Protein AF-A0AA37F9R5-F1 (afdb_monomer_lite)

pLDDT: mean 85.06, std 16.33, range [37.81, 98.38]

Sequence (152 aa):
MLRKPIVRRHRECVELDISIPTPLSSIPACCSSCYVFSEGRVADTEGPDIREAISSARFLFSMERYWEAHNVLEGLWREERGKRRDALQAIILVAAAGVKVQMGQDSACRGLLKRAQALSERLGLTSEARLIDMEYPFTFPEDIAGFVLSGQ

Secondary structure (DSSP, 8-state):
-PPPPEEEE-SS-EEEE---SS-GGGS----TT-----------SSPPPHHHHHHHHHHHHHTT-HHHHHHHHHHHHHH--HHHHHHHHHHHHHHHHHHHHHTT-HHHHHHHHHHHHHHHHHTT---SS-GGGPPSSPPP-HHHHHHHHHT-

Foldseek 3Di:
DWDDWAWFDDPVDIDIDGGDPDDPVPDPCPDPDDDDDDDDPPPPDDQDDLVRLLVVLQVCLVVLVLVVNLVSLVSVLVVDDDLLNLLSQLQSLQSVLSRCVRRVNNVSSLVSLVSSQVSCVVSVNDDPDRSSPADPPGHGPVSSSVVNVVVD

Organism: NCBI:txid399579

Structure (mmCIF, N/CA/C/O backbone):
data_AF-A0AA37F9R5-F1
#
_entry.id   AF-A0AA37F9R5-F1
#
loop_
_atom_site.group_PDB
_atom_site.id
_atom_site.type_symbol
_atom_site.label_atom_id
_atom_site.label_alt_id
_atom_site.label_comp_id
_atom_site.label_asym_id
_atom_site.label_entity_id
_atom_site.label_seq_id
_atom_site.pdbx_PDB_ins_code
_atom_site.Cartn_x
_atom_site.Cartn_y
_atom_site.Cartn_z
_atom_site.occupancy
_atom_site.B_iso_or_equiv
_atom_site.auth_seq_id
_atom_site.auth_comp_id
_atom_site.auth_asym_id
_atom_site.auth_atom_id
_atom_site.pdbx_PDB_model_num
ATOM 1 N N . MET A 1 1 ? 27.614 -3.201 -5.669 1.00 65.88 1 MET A N 1
ATOM 2 C CA . MET A 1 1 ? 26.827 -4.430 -5.920 1.00 65.88 1 MET A CA 1
ATOM 3 C C . MET A 1 1 ? 25.520 -3.999 -6.568 1.00 65.88 1 MET A C 1
ATOM 5 O O . MET A 1 1 ? 24.869 -3.133 -6.002 1.00 65.88 1 MET A O 1
ATOM 9 N N . LEU A 1 2 ? 25.187 -4.496 -7.763 1.00 76.38 2 LEU A N 1
ATOM 10 C CA . LEU A 1 2 ? 23.936 -4.125 -8.442 1.00 76.38 2 LEU A CA 1
ATOM 11 C C . LEU A 1 2 ? 22.745 -4.787 -7.739 1.00 76.38 2 LEU A C 1
ATOM 13 O O . LEU A 1 2 ? 22.849 -5.935 -7.296 1.00 76.38 2 LEU A O 1
ATOM 17 N N . ARG A 1 3 ? 21.626 -4.066 -7.614 1.00 79.25 3 ARG A N 1
ATOM 18 C CA . ARG A 1 3 ? 20.389 -4.629 -7.064 1.00 79.25 3 ARG A CA 1
ATOM 19 C C . ARG A 1 3 ? 19.859 -5.694 -8.027 1.00 79.25 3 ARG A C 1
ATOM 21 O O . ARG A 1 3 ? 20.021 -5.577 -9.242 1.00 79.25 3 ARG A O 1
ATOM 28 N N . LYS A 1 4 ? 19.228 -6.741 -7.489 1.00 85.94 4 LYS A N 1
ATOM 29 C CA . LYS A 1 4 ? 18.527 -7.728 -8.321 1.00 85.94 4 LYS A CA 1
ATOM 30 C C . LYS A 1 4 ? 17.379 -7.037 -9.070 1.00 85.94 4 LYS A C 1
ATOM 32 O O . LYS A 1 4 ? 16.683 -6.250 -8.426 1.00 85.94 4 LYS A O 1
ATOM 37 N N . PRO A 1 5 ? 17.159 -7.354 -10.359 1.00 87.06 5 PRO A N 1
ATOM 38 C CA . PRO A 1 5 ? 15.986 -6.892 -11.086 1.00 87.06 5 PRO A CA 1
ATOM 39 C C . PRO A 1 5 ? 14.694 -7.261 -10.357 1.00 87.06 5 PRO A C 1
ATOM 41 O O . PRO A 1 5 ? 14.578 -8.365 -9.814 1.00 87.06 5 PRO A O 1
ATOM 44 N N . ILE A 1 6 ? 13.727 -6.353 -10.370 1.00 88.50 6 ILE A N 1
ATOM 45 C CA . ILE A 1 6 ? 12.375 -6.585 -9.874 1.00 88.50 6 ILE A CA 1
ATOM 46 C C . ILE A 1 6 ? 11.425 -6.438 -11.055 1.00 88.50 6 ILE A C 1
ATOM 48 O O . ILE A 1 6 ? 11.487 -5.468 -11.804 1.00 88.50 6 ILE A O 1
ATOM 52 N N . VAL A 1 7 ? 10.541 -7.417 -11.206 1.00 91.12 7 VAL A N 1
ATOM 53 C CA . VAL A 1 7 ? 9.447 -7.372 -12.173 1.00 91.12 7 VAL A CA 1
ATOM 54 C C . VAL A 1 7 ? 8.153 -7.237 -11.391 1.00 91.12 7 VAL A C 1
ATOM 56 O O . VAL A 1 7 ? 7.916 -8.009 -10.457 1.00 91.12 7 VAL A O 1
ATOM 59 N N . ARG A 1 8 ? 7.328 -6.259 -11.764 1.00 92.62 8 ARG A N 1
ATOM 60 C CA . ARG A 1 8 ? 5.989 -6.058 -11.207 1.00 92.62 8 ARG A CA 1
ATOM 61 C C . ARG A 1 8 ? 4.964 -6.188 -12.322 1.00 92.62 8 ARG A C 1
ATOM 63 O O . ARG A 1 8 ? 5.031 -5.483 -13.325 1.00 92.62 8 ARG A O 1
ATOM 70 N N . ARG A 1 9 ? 4.024 -7.116 -12.166 1.00 93.81 9 ARG A N 1
ATOM 71 C CA . ARG A 1 9 ? 2.912 -7.307 -13.096 1.00 93.81 9 ARG A CA 1
ATOM 72 C C . ARG A 1 9 ? 1.729 -6.456 -12.653 1.00 93.81 9 ARG A C 1
ATOM 74 O O . ARG A 1 9 ? 1.119 -6.758 -11.633 1.00 93.81 9 ARG A O 1
ATOM 81 N N . HIS A 1 10 ? 1.397 -5.454 -13.452 1.00 93.12 10 HIS A N 1
ATOM 82 C CA . HIS A 1 10 ? 0.151 -4.706 -13.345 1.00 93.12 10 HIS A CA 1
ATOM 83 C C . HIS A 1 10 ? -0.930 -5.394 -14.194 1.00 93.12 10 HIS A C 1
ATOM 85 O O . HIS A 1 10 ? -0.652 -6.356 -14.919 1.00 93.12 10 HIS A O 1
ATOM 91 N N . ARG A 1 11 ? -2.178 -4.923 -14.121 1.00 92.31 11 ARG A N 1
ATOM 92 C CA . ARG A 1 11 ? -3.278 -5.455 -14.936 1.00 92.31 11 ARG A CA 1
ATOM 93 C C . ARG A 1 11 ? -3.018 -5.282 -16.435 1.00 92.31 11 ARG A C 1
ATOM 95 O O . ARG A 1 11 ? -3.242 -6.219 -17.196 1.00 92.31 11 ARG A O 1
ATOM 102 N N . GLU A 1 12 ? -2.539 -4.105 -16.836 1.00 88.62 12 GLU A N 1
ATOM 103 C CA . GLU A 1 12 ? -2.396 -3.713 -18.249 1.00 88.62 12 GLU A CA 1
ATOM 104 C C . GLU A 1 12 ? -0.938 -3.541 -18.702 1.00 88.62 12 GLU A C 1
ATOM 106 O O . GLU A 1 12 ? -0.674 -3.335 -19.885 1.00 88.62 12 GLU A O 1
ATOM 111 N N . CYS A 1 13 ? 0.030 -3.642 -17.789 1.00 87.06 13 CYS A N 1
ATOM 112 C CA . CYS A 1 13 ? 1.444 -3.495 -18.118 1.00 87.06 13 CYS A CA 1
ATOM 113 C C . CYS A 1 13 ? 2.354 -4.344 -17.219 1.00 87.06 13 CYS A C 1
ATOM 115 O O . CYS A 1 13 ? 1.928 -4.969 -16.246 1.00 87.06 13 CYS A O 1
ATOM 117 N N . VAL A 1 14 ? 3.638 -4.369 -17.564 1.00 86.94 14 VAL A N 1
ATOM 118 C CA . VAL A 1 14 ? 4.700 -4.928 -16.727 1.00 86.94 14 VAL A CA 1
ATOM 119 C C . VAL A 1 14 ? 5.713 -3.824 -16.473 1.00 86.94 14 VAL A C 1
ATOM 121 O O . VAL A 1 14 ? 6.161 -3.166 -17.409 1.00 86.94 14 VAL A O 1
ATOM 124 N N . GLU A 1 15 ? 6.083 -3.646 -15.213 1.00 86.94 15 GLU A N 1
ATOM 125 C CA . GLU A 1 15 ? 7.155 -2.751 -14.805 1.00 86.94 15 GLU A CA 1
ATOM 126 C C . GLU A 1 15 ? 8.430 -3.551 -14.519 1.00 86.94 15 GLU A C 1
ATOM 128 O O . GLU A 1 15 ? 8.388 -4.631 -13.917 1.00 86.94 15 GLU A O 1
ATOM 133 N N . LEU A 1 16 ? 9.568 -3.005 -14.948 1.00 84.88 16 LEU A N 1
ATOM 134 C CA . LEU A 1 16 ? 10.893 -3.570 -14.740 1.00 84.88 16 LEU A CA 1
ATOM 135 C C . LEU A 1 16 ? 11.781 -2.548 -14.013 1.00 84.88 16 LEU A C 1
ATOM 137 O O . LEU A 1 16 ? 12.194 -1.553 -14.605 1.00 84.88 16 LEU A O 1
ATOM 141 N N . ASP A 1 17 ? 12.106 -2.826 -12.751 1.00 84.19 17 ASP A N 1
ATOM 142 C CA . ASP A 1 17 ? 13.099 -2.082 -11.965 1.00 84.19 17 ASP A CA 1
ATOM 143 C C . ASP A 1 17 ? 14.446 -2.811 -12.068 1.00 84.19 17 ASP A C 1
ATOM 145 O O . ASP A 1 17 ? 14.593 -3.962 -11.641 1.00 84.19 17 ASP A O 1
ATOM 149 N N . ILE A 1 18 ? 15.427 -2.150 -12.685 1.00 82.88 18 ILE A N 1
ATOM 150 C CA . ILE A 1 18 ? 16.779 -2.665 -12.905 1.00 82.88 18 ILE A CA 1
ATOM 151 C C . ILE A 1 18 ? 17.823 -1.654 -12.448 1.00 82.88 18 ILE A C 1
ATOM 153 O O . ILE A 1 18 ? 17.708 -0.452 -12.669 1.00 82.88 18 ILE A O 1
ATOM 157 N N . SER A 1 19 ? 18.905 -2.159 -11.860 1.00 81.69 19 SER A N 1
ATOM 158 C CA . SER A 1 19 ? 20.098 -1.354 -11.606 1.00 81.69 19 SER A CA 1
ATOM 159 C C . SER A 1 19 ? 21.050 -1.427 -12.789 1.00 81.69 19 SER A C 1
ATOM 161 O O . SER A 1 19 ? 21.445 -2.513 -13.213 1.00 81.69 19 SER A O 1
ATOM 163 N N . ILE A 1 20 ? 21.467 -0.261 -13.263 1.00 80.44 20 ILE A N 1
ATOM 164 C CA . ILE A 1 20 ? 22.487 -0.105 -14.297 1.00 80.44 20 ILE A CA 1
ATOM 165 C C . ILE A 1 20 ? 23.811 0.342 -13.656 1.00 80.44 20 ILE A C 1
ATOM 167 O O . ILE A 1 20 ? 23.794 1.078 -12.668 1.00 80.44 20 ILE A O 1
ATOM 171 N N . PRO A 1 21 ? 24.969 -0.113 -14.167 1.00 81.00 21 PRO A N 1
ATOM 172 C CA . PRO A 1 21 ? 26.272 0.261 -13.615 1.00 81.00 21 PRO A CA 1
ATOM 173 C C . PRO A 1 21 ? 26.705 1.682 -14.000 1.00 81.00 21 PRO A C 1
ATOM 175 O O . PRO A 1 21 ? 27.664 2.195 -13.429 1.00 81.00 21 PRO A O 1
ATOM 178 N N . THR A 1 22 ? 26.027 2.309 -14.963 1.00 79.88 22 THR A N 1
ATOM 179 C CA . THR A 1 22 ? 26.339 3.647 -15.474 1.00 79.88 22 THR A CA 1
ATOM 180 C C . THR A 1 22 ? 25.152 4.600 -15.296 1.00 79.88 22 THR A C 1
ATOM 182 O O . THR A 1 22 ? 24.018 4.141 -15.169 1.00 79.88 22 THR A O 1
ATOM 185 N N . PRO A 1 23 ? 25.369 5.928 -15.273 1.00 79.44 23 PRO A N 1
ATOM 186 C CA . PRO A 1 23 ? 24.280 6.900 -15.174 1.00 79.44 23 PRO A CA 1
ATOM 187 C C . PRO A 1 23 ? 23.298 6.797 -16.343 1.00 79.44 23 PRO A C 1
ATOM 189 O O . PRO A 1 23 ? 23.706 6.527 -17.473 1.00 79.44 23 PRO A O 1
ATOM 192 N N . LEU A 1 24 ? 22.020 7.102 -16.103 1.00 73.88 24 LEU A N 1
ATOM 193 C CA . LEU A 1 24 ? 20.977 7.055 -17.136 1.00 73.88 24 LEU A CA 1
ATOM 194 C C . LEU A 1 24 ? 21.314 7.926 -18.360 1.00 73.88 24 LEU A C 1
ATOM 196 O O . LEU A 1 24 ? 21.045 7.526 -19.485 1.00 73.88 24 LEU A O 1
ATOM 200 N N . SER A 1 25 ? 21.985 9.065 -18.150 1.00 76.50 25 SER A N 1
ATOM 201 C CA . SER A 1 25 ? 22.447 9.973 -19.212 1.00 76.50 25 SER A CA 1
ATOM 202 C C . SER A 1 25 ? 23.452 9.351 -20.188 1.00 76.50 25 SER A C 1
ATOM 204 O O . SER A 1 25 ? 23.646 9.877 -21.279 1.00 76.50 25 SER A O 1
ATOM 206 N N . SER A 1 26 ? 24.101 8.248 -19.803 1.00 77.19 26 SER A N 1
ATOM 207 C CA . SER A 1 26 ? 25.047 7.516 -20.653 1.00 77.19 26 SER A CA 1
ATOM 208 C C . SER A 1 26 ? 24.382 6.464 -21.542 1.00 77.19 26 SER A C 1
ATOM 210 O O . SER A 1 26 ? 25.028 5.940 -22.448 1.00 77.19 26 SER A O 1
ATOM 212 N N . ILE A 1 27 ? 23.112 6.134 -21.287 1.00 71.19 27 ILE A N 1
ATOM 213 C CA . ILE A 1 27 ? 22.366 5.171 -22.092 1.00 71.19 27 ILE A CA 1
ATOM 214 C C . ILE A 1 27 ? 21.887 5.899 -23.354 1.00 71.19 27 ILE A C 1
ATOM 216 O O . ILE A 1 27 ? 21.160 6.888 -23.231 1.00 71.19 27 ILE A O 1
ATOM 220 N N . PRO A 1 28 ? 22.275 5.448 -24.565 1.00 69.25 28 PRO A N 1
ATOM 221 C CA . PRO A 1 28 ? 21.769 6.040 -25.796 1.00 69.25 28 PRO A CA 1
ATOM 222 C C . PRO A 1 28 ? 20.240 5.987 -25.792 1.00 69.25 28 PRO A C 1
ATOM 224 O O . PRO A 1 28 ? 19.659 5.014 -25.311 1.00 69.25 28 PRO A O 1
ATOM 227 N N . ALA A 1 29 ? 19.579 7.018 -26.320 1.00 65.12 29 ALA A N 1
ATOM 228 C CA . ALA A 1 29 ? 18.126 7.036 -26.467 1.00 65.12 29 ALA A CA 1
ATOM 229 C C . ALA A 1 29 ? 17.698 5.973 -27.499 1.00 65.12 29 ALA A C 1
ATOM 231 O O . ALA A 1 29 ? 17.462 6.270 -28.664 1.00 65.12 29 ALA A O 1
ATOM 232 N N . CYS A 1 30 ? 17.669 4.706 -27.088 1.00 56.09 30 CYS A N 1
ATOM 233 C CA . CYS A 1 30 ? 17.426 3.568 -27.971 1.00 56.09 30 CYS A CA 1
ATOM 234 C C . CYS A 1 30 ? 15.937 3.373 -28.288 1.00 56.09 30 CYS A C 1
ATOM 236 O O . CYS A 1 30 ? 15.609 2.586 -29.170 1.00 56.09 30 CYS A O 1
ATOM 238 N N . CYS A 1 31 ? 15.036 4.073 -27.591 1.00 52.06 31 CYS A N 1
ATOM 239 C CA . CYS A 1 31 ? 13.596 3.910 -27.747 1.00 52.06 31 CYS A CA 1
ATOM 240 C C . CYS A 1 31 ? 12.906 5.272 -27.844 1.00 52.06 31 CYS A C 1
ATOM 242 O O . CYS A 1 31 ? 12.980 6.085 -26.924 1.00 52.06 31 CYS A O 1
ATOM 244 N N . SER A 1 32 ? 12.165 5.484 -28.931 1.00 53.66 32 SER A N 1
ATOM 245 C CA . SER A 1 32 ? 11.365 6.686 -29.214 1.00 53.66 32 SER A CA 1
ATOM 246 C C . SER A 1 32 ? 10.220 6.929 -28.215 1.00 53.66 32 SER A C 1
ATOM 248 O O . SER A 1 32 ? 9.531 7.937 -28.317 1.00 53.66 32 SER A O 1
ATOM 250 N N . SER A 1 33 ? 9.991 6.007 -27.273 1.00 51.94 33 SER A N 1
ATOM 251 C CA . SER A 1 33 ? 8.844 5.991 -26.357 1.00 51.94 33 SER A CA 1
ATOM 252 C C . SER A 1 33 ? 9.209 5.735 -24.887 1.00 51.94 33 SER A C 1
ATOM 254 O O . SER A 1 33 ? 8.336 5.394 -24.090 1.00 51.94 33 SER A O 1
ATOM 256 N N . CYS A 1 34 ? 10.482 5.872 -24.497 1.00 50.09 34 CYS A N 1
ATOM 257 C CA . CYS A 1 34 ? 10.867 5.794 -23.085 1.00 50.09 34 CYS A CA 1
ATOM 258 C C . CYS A 1 34 ? 10.498 7.094 -22.356 1.00 50.09 34 CYS A C 1
ATOM 260 O O . CYS A 1 34 ? 11.229 8.079 -22.411 1.00 50.09 34 CYS A O 1
ATOM 262 N N . TYR A 1 35 ? 9.374 7.076 -21.640 1.00 50.94 35 TYR A N 1
ATOM 263 C CA . TYR A 1 35 ? 9.019 8.114 -20.676 1.00 50.94 35 TYR A CA 1
ATOM 264 C C . TYR A 1 35 ? 9.666 7.789 -19.326 1.00 50.94 35 TYR A C 1
ATOM 266 O O . TYR A 1 35 ? 9.325 6.797 -18.685 1.00 50.94 35 TYR A O 1
ATOM 274 N N . VAL A 1 36 ? 10.614 8.620 -18.889 1.00 52.38 36 VAL A N 1
ATOM 275 C CA . VAL A 1 36 ? 11.161 8.556 -17.528 1.00 52.38 36 VAL A CA 1
ATOM 276 C C . VAL A 1 36 ? 10.103 9.108 -16.574 1.00 52.38 36 VAL A C 1
ATOM 278 O O . VAL A 1 36 ? 9.860 10.313 -16.549 1.00 52.38 36 VAL A O 1
ATOM 281 N N . PHE A 1 37 ? 9.462 8.244 -15.785 1.00 42.72 37 PHE A N 1
ATOM 282 C CA . PHE A 1 37 ? 8.579 8.687 -14.709 1.00 42.72 37 PHE A CA 1
ATOM 283 C C . PHE A 1 37 ? 9.370 8.856 -13.405 1.00 42.72 37 PHE A C 1
ATOM 285 O O . PHE A 1 37 ? 9.690 7.900 -12.705 1.00 42.72 37 PHE A O 1
ATOM 292 N N . SER A 1 38 ? 9.602 10.131 -13.088 1.00 44.00 38 SER A N 1
ATOM 293 C CA . SER A 1 38 ? 10.066 10.726 -11.826 1.00 44.00 38 SER A CA 1
ATOM 294 C C . SER A 1 38 ? 11.575 10.742 -11.533 1.00 44.00 38 SER A C 1
ATOM 296 O O . SER A 1 38 ? 12.195 9.737 -11.203 1.00 44.00 38 SER A O 1
ATOM 298 N N . GLU A 1 39 ? 12.135 11.957 -11.527 1.00 43.97 39 GLU A N 1
ATOM 299 C CA . GLU A 1 39 ? 13.104 12.354 -10.504 1.00 43.97 39 GLU A CA 1
ATOM 300 C C . GLU A 1 39 ? 12.331 12.496 -9.189 1.00 43.97 39 GLU A C 1
ATOM 302 O O . GLU A 1 39 ? 11.443 13.344 -9.067 1.00 43.97 39 GLU A O 1
ATOM 307 N N . GLY A 1 40 ? 12.632 11.650 -8.207 1.00 41.75 40 GLY A N 1
ATOM 308 C CA . GLY A 1 40 ? 12.117 11.832 -6.857 1.00 41.75 40 GLY A CA 1
ATOM 309 C C . GLY A 1 40 ? 12.694 13.115 -6.271 1.00 41.75 40 GLY A C 1
ATOM 310 O O . GLY A 1 40 ? 13.822 13.115 -5.784 1.00 41.75 40 GLY A O 1
ATOM 311 N N . ARG A 1 41 ? 11.936 14.215 -6.303 1.00 37.81 41 ARG A N 1
ATOM 312 C CA . ARG A 1 41 ? 12.221 15.344 -5.418 1.00 37.81 41 ARG A CA 1
ATOM 313 C C . ARG A 1 41 ? 11.922 14.880 -3.998 1.00 37.81 41 ARG A C 1
ATOM 315 O O . ARG A 1 41 ? 10.763 14.700 -3.637 1.00 37.81 41 ARG A O 1
ATOM 322 N N . VAL A 1 42 ? 12.972 14.685 -3.207 1.00 41.09 42 VAL A N 1
ATOM 323 C CA . VAL A 1 42 ? 12.872 14.766 -1.749 1.00 41.09 42 VAL A CA 1
ATOM 324 C C . VAL A 1 42 ? 12.599 16.240 -1.470 1.00 41.09 42 VAL A C 1
ATOM 326 O O . VAL A 1 42 ? 13.511 17.058 -1.497 1.00 41.09 42 VAL A O 1
ATOM 329 N N . ALA A 1 43 ? 11.324 16.616 -1.399 1.00 40.41 43 ALA A N 1
ATOM 330 C CA . ALA A 1 43 ? 10.959 17.978 -1.056 1.00 40.41 43 ALA A CA 1
ATOM 331 C C . ALA A 1 43 ? 11.264 18.177 0.435 1.00 40.41 43 ALA A C 1
ATOM 333 O O . ALA A 1 43 ? 10.662 17.508 1.271 1.00 40.41 43 ALA A O 1
ATOM 334 N N . ASP A 1 44 ? 12.191 19.085 0.744 1.00 40.78 44 ASP A N 1
ATOM 335 C CA . ASP A 1 44 ? 12.537 19.564 2.094 1.00 40.78 44 ASP A CA 1
ATOM 336 C C . ASP A 1 4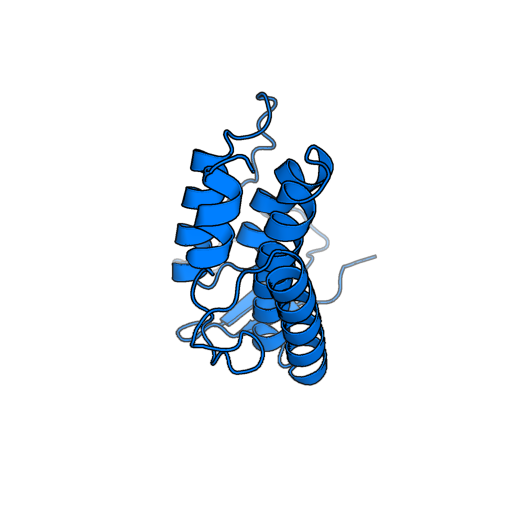4 ? 11.410 20.412 2.729 1.00 40.78 44 ASP A C 1
ATOM 338 O O . ASP A 1 44 ? 11.650 21.427 3.381 1.00 40.78 44 ASP A O 1
ATOM 342 N N . THR A 1 45 ? 10.155 20.033 2.515 1.00 44.31 45 THR A N 1
ATOM 343 C CA . THR A 1 45 ? 8.988 20.677 3.123 1.00 44.31 45 THR A CA 1
ATOM 344 C C . THR A 1 45 ? 8.490 19.820 4.272 1.00 44.31 45 THR A C 1
ATOM 346 O O . THR A 1 45 ? 8.605 18.595 4.221 1.00 44.31 45 THR A O 1
ATOM 349 N N . GLU A 1 46 ? 7.959 20.479 5.305 1.00 55.75 46 GLU A N 1
ATOM 350 C CA . GLU A 1 46 ? 7.180 19.865 6.386 1.00 55.75 46 GLU A CA 1
ATOM 351 C C . GLU A 1 46 ? 6.354 18.688 5.844 1.00 55.75 46 GLU A C 1
ATOM 353 O O . GLU A 1 46 ? 5.804 18.781 4.742 1.00 55.75 46 GLU A O 1
ATOM 358 N N . GLY A 1 47 ? 6.348 17.562 6.570 1.00 56.91 47 GLY A N 1
ATOM 359 C CA . GLY A 1 47 ? 5.746 16.311 6.104 1.00 56.91 47 GLY A CA 1
ATOM 360 C C . GLY A 1 47 ? 4.348 16.527 5.504 1.00 56.91 47 GLY A C 1
ATOM 361 O O . GLY A 1 47 ? 3.622 17.410 5.963 1.00 56.91 47 GLY A O 1
ATOM 362 N N . PRO A 1 48 ? 3.970 15.763 4.461 1.00 65.88 48 PRO A N 1
ATOM 363 C CA . PRO A 1 48 ? 2.735 16.009 3.722 1.00 65.88 48 PRO A CA 1
ATOM 364 C C . PRO A 1 48 ? 1.532 16.024 4.668 1.00 65.88 48 PRO A C 1
ATOM 366 O O . PRO A 1 48 ? 1.441 15.177 5.558 1.00 65.88 48 PRO A O 1
ATOM 369 N N . ASP A 1 49 ? 0.594 16.954 4.462 1.00 87.06 49 ASP A N 1
ATOM 370 C CA . ASP A 1 49 ? -0.646 16.989 5.241 1.00 87.06 49 ASP A CA 1
ATOM 371 C C . ASP A 1 49 ? -1.352 15.626 5.174 1.00 87.06 49 ASP A C 1
ATOM 373 O O . ASP A 1 49 ? -1.392 14.967 4.130 1.00 87.06 49 ASP A O 1
ATOM 377 N N . ILE A 1 50 ? -1.945 15.191 6.289 1.00 91.06 50 ILE A N 1
ATOM 378 C CA . ILE A 1 50 ? -2.532 13.853 6.391 1.00 91.06 50 ILE A CA 1
ATOM 379 C C . ILE A 1 50 ? -3.623 13.618 5.338 1.00 91.06 50 ILE A C 1
ATOM 381 O O . ILE A 1 50 ? -3.741 12.512 4.805 1.00 91.06 50 ILE A O 1
ATOM 385 N N . ARG A 1 51 ? -4.404 14.652 4.984 1.00 92.94 51 ARG A N 1
ATOM 386 C CA . ARG A 1 51 ? -5.440 14.541 3.945 1.00 92.94 51 ARG A CA 1
ATOM 387 C C . ARG A 1 51 ? -4.814 14.433 2.566 1.00 92.94 51 ARG A C 1
ATOM 389 O O . ARG A 1 51 ? -5.277 13.622 1.763 1.00 92.94 51 ARG A O 1
ATOM 396 N N . GLU A 1 52 ? -3.770 15.210 2.301 1.00 91.81 52 GLU A N 1
ATOM 397 C CA . GLU A 1 52 ? -3.032 15.168 1.039 1.00 91.81 52 GLU A CA 1
ATOM 398 C C . GLU A 1 52 ? -2.365 13.807 0.821 1.00 91.81 52 GLU A C 1
ATOM 400 O O . GLU A 1 52 ? -2.505 13.213 -0.250 1.00 91.81 52 GLU A O 1
ATOM 405 N N . ALA A 1 53 ? -1.709 13.262 1.842 1.00 92.44 53 ALA A N 1
ATOM 406 C CA . ALA A 1 53 ? -1.062 11.960 1.764 1.00 92.44 53 ALA A CA 1
ATOM 407 C C . ALA A 1 53 ? -2.072 10.819 1.563 1.00 92.44 53 ALA A C 1
ATOM 409 O O . ALA A 1 53 ? -1.850 9.942 0.728 1.00 92.44 53 ALA A O 1
ATOM 410 N N . ILE A 1 54 ? -3.210 10.842 2.270 1.00 95.62 54 ILE A N 1
ATOM 411 C CA . ILE A 1 54 ? -4.288 9.858 2.081 1.00 95.62 54 ILE A CA 1
ATOM 412 C C . ILE A 1 54 ? -4.898 9.980 0.677 1.00 95.62 54 ILE A C 1
ATOM 414 O O . ILE A 1 54 ? -5.139 8.967 0.022 1.00 95.62 54 ILE A O 1
ATOM 418 N N . SER A 1 55 ? -5.103 11.203 0.179 1.00 95.12 55 SER A N 1
ATOM 419 C CA . SER A 1 55 ? -5.574 11.444 -1.190 1.00 95.12 55 SER A CA 1
ATOM 420 C C . SER A 1 55 ? -4.585 10.924 -2.238 1.00 95.12 55 SER A C 1
ATOM 422 O O . SER A 1 55 ? -4.970 10.216 -3.170 1.00 95.12 55 SER A O 1
ATOM 424 N N . SER A 1 56 ? -3.295 11.195 -2.037 1.00 94.69 56 SER A N 1
ATOM 425 C CA . SER A 1 56 ? -2.211 10.729 -2.902 1.00 94.69 56 SER A CA 1
ATOM 426 C C . SER A 1 56 ? -2.117 9.205 -2.910 1.00 94.69 56 SER A C 1
ATOM 428 O O . SER A 1 56 ? -2.039 8.597 -3.976 1.00 94.69 56 SER A O 1
ATOM 430 N N . ALA A 1 57 ? -2.195 8.564 -1.742 1.00 95.88 57 ALA A N 1
ATOM 431 C CA . ALA A 1 57 ? -2.195 7.110 -1.632 1.00 95.88 57 ALA A CA 1
ATOM 432 C C . ALA A 1 57 ? -3.407 6.486 -2.338 1.00 95.88 57 ALA A C 1
ATOM 434 O O . ALA A 1 57 ? -3.236 5.533 -3.095 1.00 95.88 57 ALA A O 1
ATOM 435 N N . ARG A 1 58 ? -4.610 7.054 -2.173 1.00 97.12 58 ARG A N 1
ATOM 436 C CA . ARG A 1 58 ? -5.818 6.619 -2.894 1.00 97.12 58 ARG A CA 1
ATOM 437 C C . ARG A 1 58 ? -5.620 6.672 -4.408 1.00 97.12 58 ARG A C 1
ATOM 439 O O . ARG A 1 58 ? -5.901 5.694 -5.102 1.00 97.12 58 ARG A O 1
ATOM 446 N N . PHE A 1 59 ? -5.105 7.791 -4.917 1.00 95.56 59 PHE A N 1
ATOM 447 C CA . PHE A 1 59 ? -4.811 7.940 -6.340 1.00 95.56 59 PHE A CA 1
ATOM 448 C C . PHE A 1 59 ? -3.788 6.897 -6.816 1.00 95.56 59 PHE A C 1
ATOM 450 O O . PHE A 1 59 ? -4.005 6.227 -7.823 1.00 95.56 59 PHE A O 1
ATOM 457 N N . LEU A 1 60 ? -2.713 6.674 -6.059 1.00 95.19 60 LEU A N 1
ATOM 458 C CA . LEU A 1 60 ? -1.688 5.684 -6.396 1.00 95.19 60 LEU A CA 1
ATOM 459 C C . LEU A 1 60 ? -2.225 4.243 -6.392 1.00 95.19 60 LEU A C 1
ATOM 461 O O . LEU A 1 60 ? -1.867 3.473 -7.280 1.00 95.19 60 LEU A O 1
ATOM 465 N N . PHE A 1 61 ? -3.128 3.885 -5.474 1.00 96.62 61 PHE A N 1
ATOM 466 C CA . PHE A 1 61 ? -3.832 2.595 -5.498 1.00 96.62 61 PHE A CA 1
ATOM 467 C C . PHE A 1 61 ? -4.637 2.403 -6.786 1.00 96.62 61 PHE A C 1
ATOM 469 O O . PHE A 1 61 ? -4.570 1.331 -7.384 1.00 96.62 61 PHE A O 1
ATOM 476 N N . SER A 1 62 ? -5.341 3.444 -7.247 1.00 95.38 62 SER A N 1
ATOM 477 C CA . SER A 1 62 ? -6.110 3.387 -8.502 1.00 95.38 62 SER A CA 1
ATOM 478 C C . SER A 1 62 ? -5.237 3.153 -9.742 1.00 95.38 62 SER A C 1
ATOM 480 O O . SER A 1 62 ? -5.716 2.635 -10.745 1.00 95.38 62 SER A O 1
ATOM 482 N N . MET A 1 63 ? -3.944 3.473 -9.639 1.00 93.81 63 MET A N 1
ATOM 483 C CA . MET A 1 63 ? -2.929 3.271 -10.675 1.00 93.81 63 MET A CA 1
ATOM 484 C C . MET A 1 63 ? -2.075 2.011 -10.438 1.00 93.81 63 MET A C 1
ATOM 486 O O . MET A 1 63 ? -1.045 1.837 -11.087 1.00 93.81 63 MET A O 1
ATOM 490 N N . GLU A 1 64 ? -2.439 1.160 -9.470 1.00 95.62 64 GLU A N 1
ATOM 491 C CA . GLU A 1 64 ? -1.665 -0.021 -9.053 1.00 95.62 64 GLU A CA 1
ATOM 492 C C . GLU A 1 64 ? -0.215 0.324 -8.623 1.00 95.62 64 GLU A C 1
ATOM 494 O O . GLU A 1 64 ? 0.688 -0.516 -8.636 1.00 95.62 64 GLU A O 1
ATOM 499 N N . ARG A 1 65 ? 0.033 1.573 -8.206 1.00 94.31 65 ARG A N 1
ATOM 500 C CA . ARG A 1 65 ? 1.331 2.083 -7.729 1.00 94.31 65 ARG A CA 1
ATOM 501 C C . ARG A 1 65 ? 1.484 1.878 -6.226 1.00 94.31 65 ARG A C 1
ATOM 503 O O . ARG A 1 65 ? 1.635 2.815 -5.440 1.00 94.31 65 ARG A O 1
ATOM 510 N N . TYR A 1 66 ? 1.393 0.618 -5.811 1.00 96.69 66 TYR A N 1
ATOM 511 C CA . TYR A 1 66 ? 1.340 0.262 -4.395 1.00 96.69 66 TYR A CA 1
ATOM 512 C C . TYR A 1 66 ? 2.636 0.567 -3.634 1.00 96.69 66 TYR A C 1
ATOM 514 O O . TYR A 1 66 ? 2.582 0.905 -2.454 1.00 96.69 66 TYR A O 1
ATOM 522 N N . TRP A 1 67 ? 3.797 0.473 -4.290 1.00 94.44 67 TRP A N 1
ATOM 523 C CA . TRP A 1 67 ? 5.083 0.817 -3.672 1.00 94.44 67 TRP A CA 1
ATOM 524 C C . TRP A 1 67 ? 5.159 2.308 -3.328 1.00 94.44 67 TRP A C 1
ATOM 526 O O . TRP A 1 67 ? 5.599 2.701 -2.251 1.00 94.44 67 TRP A O 1
ATOM 536 N N . GLU A 1 68 ? 4.681 3.153 -4.228 1.00 92.69 68 GLU A N 1
ATOM 537 C CA . GLU A 1 68 ? 4.674 4.594 -4.042 1.00 92.69 68 GLU A CA 1
ATOM 538 C C . GLU A 1 68 ? 3.631 5.010 -3.009 1.00 92.69 68 GLU A C 1
ATOM 540 O O . GLU A 1 68 ? 3.930 5.840 -2.154 1.00 92.69 68 GLU A O 1
ATOM 545 N N . ALA A 1 69 ? 2.454 4.373 -3.013 1.00 95.19 69 ALA A N 1
ATOM 546 C CA . ALA A 1 69 ? 1.458 4.566 -1.962 1.00 95.19 69 ALA A CA 1
ATOM 547 C C . ALA A 1 69 ? 2.013 4.177 -0.581 1.00 95.19 69 ALA A C 1
ATOM 549 O O . ALA A 1 69 ? 1.830 4.915 0.385 1.00 95.19 69 ALA A O 1
ATOM 550 N N . HIS A 1 70 ? 2.737 3.054 -0.495 1.00 95.50 70 HIS A N 1
ATOM 551 C CA . HIS A 1 70 ? 3.449 2.640 0.714 1.00 95.50 70 HIS A CA 1
ATOM 552 C C . HIS A 1 70 ? 4.405 3.738 1.198 1.00 95.50 70 HIS A C 1
ATOM 554 O O . HIS A 1 70 ? 4.332 4.132 2.359 1.00 95.50 70 HIS A O 1
ATOM 560 N N . ASN A 1 71 ? 5.256 4.272 0.316 1.00 93.00 71 ASN A N 1
ATOM 561 C CA . ASN A 1 71 ? 6.260 5.271 0.696 1.00 93.00 71 ASN A CA 1
ATOM 562 C C . ASN A 1 71 ? 5.640 6.596 1.155 1.00 93.00 71 ASN A C 1
ATOM 564 O O . ASN A 1 71 ? 6.107 7.173 2.135 1.00 93.00 71 ASN A O 1
ATOM 568 N N . VAL A 1 72 ? 4.578 7.056 0.482 1.00 92.31 72 VAL A N 1
ATOM 569 C CA . VAL A 1 72 ? 3.833 8.265 0.878 1.00 92.31 72 VAL A CA 1
ATOM 570 C C . VAL A 1 72 ? 3.283 8.123 2.300 1.00 92.31 72 VAL A C 1
ATOM 572 O O . VAL A 1 72 ? 3.400 9.042 3.108 1.00 92.31 72 VAL A O 1
ATOM 575 N N . LEU A 1 73 ? 2.717 6.960 2.631 1.00 94.69 73 LEU A N 1
ATOM 576 C CA . LEU A 1 73 ? 2.117 6.714 3.943 1.00 94.69 73 LEU A CA 1
ATOM 577 C C . LEU A 1 73 ? 3.149 6.392 5.033 1.00 94.69 73 LEU A C 1
ATOM 579 O O . LEU A 1 73 ? 2.893 6.652 6.209 1.00 94.69 73 LEU A O 1
ATOM 583 N N . GLU A 1 74 ? 4.310 5.837 4.675 1.00 93.62 74 GLU A N 1
ATOM 584 C CA . GLU A 1 74 ? 5.351 5.475 5.641 1.00 93.62 74 GLU A CA 1
ATOM 585 C C . GLU A 1 74 ? 5.912 6.706 6.370 1.00 93.62 74 GLU A C 1
ATOM 587 O O . GLU A 1 74 ? 6.178 6.628 7.571 1.00 93.62 74 GLU A O 1
ATOM 592 N N . GLY A 1 75 ? 6.038 7.844 5.676 1.00 87.56 75 GLY A N 1
ATOM 593 C CA . GLY A 1 75 ? 6.439 9.118 6.283 1.00 87.56 75 GLY A CA 1
ATOM 594 C C . GLY A 1 75 ? 5.521 9.511 7.443 1.00 87.56 75 GLY A C 1
ATOM 595 O O . GLY A 1 75 ? 5.978 9.623 8.579 1.00 87.56 75 GLY A O 1
ATOM 596 N N . LEU A 1 76 ? 4.212 9.579 7.181 1.00 90.56 76 LEU A N 1
ATOM 597 C CA . LEU A 1 76 ? 3.195 9.859 8.201 1.00 90.56 76 LEU A CA 1
ATOM 598 C C . LEU A 1 76 ? 3.193 8.838 9.339 1.00 90.56 76 LEU A C 1
ATOM 600 O O . LEU A 1 76 ? 3.114 9.184 10.517 1.00 90.56 76 LEU A O 1
ATOM 604 N N . TRP A 1 77 ? 3.284 7.552 9.000 1.00 95.25 77 TRP A N 1
ATOM 605 C CA . TRP A 1 77 ? 3.248 6.477 9.986 1.00 95.25 77 TRP A CA 1
ATOM 606 C C . TRP A 1 77 ? 4.393 6.564 11.007 1.00 95.25 77 TRP A C 1
ATOM 608 O O . TRP A 1 77 ? 4.212 6.189 12.171 1.00 95.25 77 TRP A O 1
ATOM 618 N N . ARG A 1 78 ? 5.573 7.052 10.600 1.00 92.38 78 ARG A N 1
ATOM 619 C CA . ARG A 1 78 ? 6.723 7.231 11.505 1.00 92.38 78 ARG A CA 1
ATOM 620 C C . ARG A 1 78 ? 6.485 8.326 12.543 1.00 92.38 78 ARG A C 1
ATOM 622 O O . ARG A 1 78 ? 7.007 8.219 13.658 1.00 92.38 78 ARG A O 1
ATOM 629 N N . GLU A 1 79 ? 5.690 9.331 12.209 1.00 90.62 79 GLU A N 1
ATOM 630 C CA . GLU A 1 79 ? 5.389 10.478 13.071 1.00 90.62 79 GLU A CA 1
ATOM 631 C C . GLU A 1 79 ? 4.182 10.207 13.981 1.00 90.62 79 GLU A C 1
ATOM 633 O O . GLU A 1 79 ? 4.178 10.600 15.147 1.00 90.62 79 GLU A O 1
ATOM 638 N N . GLU A 1 80 ? 3.215 9.426 13.505 1.00 91.94 80 GLU A N 1
ATOM 639 C CA . GLU A 1 80 ? 1.978 9.119 14.224 1.00 91.94 80 GLU A CA 1
ATOM 640 C C . GLU A 1 80 ? 2.144 8.127 15.387 1.00 91.94 80 GLU A C 1
ATOM 642 O O . GLU A 1 80 ? 3.087 7.329 15.456 1.00 91.94 80 GLU A O 1
ATOM 647 N N . ARG A 1 81 ? 1.200 8.139 16.337 1.00 93.00 81 ARG A N 1
ATOM 648 C CA . ARG A 1 81 ? 1.193 7.248 17.517 1.00 93.00 81 ARG A CA 1
ATOM 649 C C . ARG A 1 81 ? -0.202 6.668 17.779 1.00 93.00 81 ARG A C 1
ATOM 651 O O . ARG A 1 81 ? -1.197 7.106 17.214 1.00 93.00 81 ARG A O 1
ATOM 658 N N . GLY A 1 82 ? -0.268 5.649 18.638 1.00 94.31 82 GLY A N 1
ATOM 659 C CA . GLY A 1 82 ? -1.532 5.047 19.070 1.00 94.31 82 GLY A CA 1
ATOM 660 C C . GLY A 1 82 ? -2.369 4.473 17.921 1.00 94.31 82 GLY A C 1
ATOM 661 O O . GLY A 1 82 ? -1.837 3.862 16.994 1.00 94.31 82 GLY A O 1
ATOM 662 N N . LYS A 1 83 ? -3.688 4.674 17.995 1.00 95.19 83 LYS A N 1
ATOM 663 C CA . LYS A 1 83 ? -4.661 4.086 17.064 1.00 95.19 83 LYS A CA 1
ATOM 664 C C . LYS A 1 83 ? -4.487 4.574 15.629 1.00 95.19 83 LYS A C 1
ATOM 666 O O . LYS A 1 83 ? -4.580 3.773 14.704 1.00 95.19 83 LYS A O 1
ATOM 671 N N . ARG A 1 84 ? -4.176 5.857 15.431 1.00 94.25 84 ARG A N 1
ATOM 672 C CA . ARG A 1 84 ? -3.954 6.405 14.089 1.00 94.25 84 ARG A CA 1
ATOM 673 C C . ARG A 1 84 ? -2.743 5.779 13.402 1.00 94.25 84 ARG A C 1
ATOM 675 O O . ARG A 1 84 ? -2.812 5.439 12.223 1.00 94.25 84 ARG A O 1
ATOM 682 N N . ARG A 1 85 ? -1.666 5.531 14.156 1.00 95.50 85 ARG A N 1
ATOM 683 C CA . ARG A 1 85 ? -0.503 4.779 13.663 1.00 95.50 85 ARG A CA 1
ATOM 684 C C . ARG A 1 85 ? -0.879 3.357 13.253 1.00 95.50 85 ARG A C 1
ATOM 686 O O . ARG A 1 85 ? -0.437 2.894 12.205 1.00 95.50 85 ARG A O 1
ATOM 693 N N . ASP A 1 86 ? -1.688 2.672 14.058 1.00 96.50 86 ASP A N 1
ATOM 694 C CA . ASP A 1 86 ? -2.169 1.322 13.748 1.00 96.50 86 ASP A CA 1
ATOM 695 C C . ASP A 1 86 ? -3.045 1.306 12.479 1.00 96.50 86 ASP A C 1
ATOM 697 O O . ASP A 1 86 ? -2.903 0.412 11.644 1.00 96.50 86 ASP A O 1
ATOM 701 N N . ALA A 1 87 ? -3.887 2.325 12.289 1.00 95.94 87 ALA A N 1
ATOM 702 C CA . ALA A 1 87 ? -4.723 2.477 11.100 1.00 95.94 87 ALA A CA 1
ATOM 703 C C . ALA A 1 87 ? -3.882 2.728 9.836 1.00 95.94 87 ALA A C 1
ATOM 705 O O . ALA A 1 87 ? -4.045 2.037 8.830 1.00 95.94 87 ALA A O 1
ATOM 706 N N . LEU A 1 88 ? -2.907 3.643 9.903 1.00 96.62 88 LEU A N 1
ATOM 707 C CA . LEU A 1 88 ? -1.942 3.859 8.819 1.00 96.62 88 LEU A CA 1
ATOM 708 C C . LEU A 1 88 ? -1.162 2.579 8.500 1.00 96.62 88 LEU A C 1
ATOM 710 O O . LEU A 1 88 ? -1.007 2.222 7.333 1.00 96.62 88 LEU A O 1
ATOM 714 N N . GLN A 1 89 ? -0.720 1.848 9.527 1.00 97.94 89 GLN A N 1
ATOM 715 C CA . GLN A 1 89 ? -0.016 0.579 9.356 1.00 97.94 89 GLN A CA 1
ATOM 716 C C . GLN A 1 89 ? -0.871 -0.456 8.615 1.00 97.94 89 GLN A C 1
ATOM 718 O O . GLN A 1 89 ? -0.330 -1.193 7.789 1.00 97.94 89 GLN A O 1
ATOM 723 N N . ALA A 1 90 ? -2.177 -0.520 8.885 1.00 97.31 90 ALA A N 1
ATOM 724 C CA . ALA A 1 90 ? -3.084 -1.419 8.179 1.00 97.31 90 ALA A CA 1
ATOM 725 C C . ALA A 1 90 ? -3.152 -1.084 6.679 1.00 97.31 90 ALA A C 1
ATOM 727 O O . ALA A 1 90 ? -2.957 -1.976 5.854 1.00 97.31 90 ALA A O 1
ATOM 728 N N . ILE A 1 91 ? -3.307 0.195 6.312 1.00 97.56 91 ILE A N 1
ATOM 729 C CA . ILE A 1 91 ? -3.316 0.638 4.903 1.00 97.56 91 ILE A CA 1
ATOM 730 C C . ILE A 1 91 ? -1.966 0.345 4.224 1.00 97.56 91 ILE A C 1
ATOM 732 O O . ILE A 1 91 ? -1.925 -0.190 3.114 1.00 97.56 91 ILE A O 1
ATOM 736 N N . ILE A 1 92 ? -0.850 0.622 4.907 1.00 98.38 92 ILE A N 1
ATOM 737 C CA . ILE A 1 92 ? 0.511 0.327 4.427 1.00 98.38 92 ILE A CA 1
ATOM 738 C C . ILE A 1 92 ? 0.695 -1.173 4.162 1.00 98.38 92 ILE A C 1
ATOM 740 O O . ILE A 1 92 ? 1.318 -1.556 3.172 1.00 98.38 92 ILE A O 1
ATOM 744 N N . LEU A 1 93 ? 0.141 -2.043 5.013 1.00 98.38 93 LEU A N 1
ATOM 745 C CA . LEU A 1 93 ? 0.194 -3.493 4.808 1.00 98.38 93 LEU A CA 1
ATOM 746 C C . LEU A 1 93 ? -0.616 -3.935 3.587 1.00 98.38 93 LEU A C 1
ATOM 748 O O . LEU A 1 93 ? -0.158 -4.829 2.876 1.00 98.38 93 LEU A O 1
ATOM 752 N N . VAL A 1 94 ? -1.767 -3.311 3.311 1.00 98.12 94 VAL A N 1
ATOM 753 C CA . VAL A 1 94 ? -2.531 -3.562 2.076 1.00 98.12 94 VAL A CA 1
ATOM 754 C C . VAL A 1 94 ? -1.718 -3.135 0.849 1.00 98.12 94 VAL A C 1
ATOM 756 O O . VAL A 1 94 ? -1.605 -3.902 -0.106 1.00 98.12 94 VAL A O 1
ATOM 759 N N . ALA A 1 95 ? -1.061 -1.971 0.892 1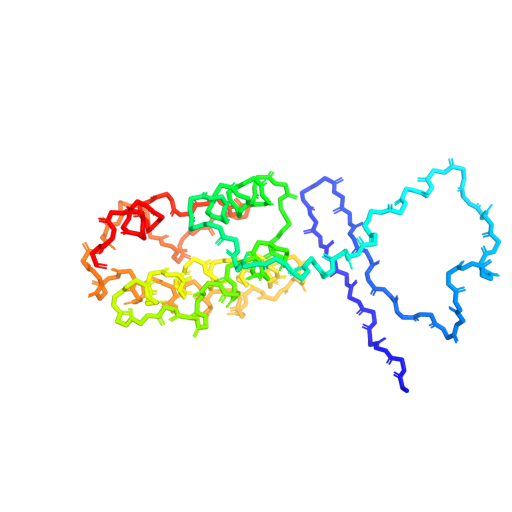.00 98.12 95 ALA A N 1
ATOM 760 C CA . ALA A 1 95 ? -0.170 -1.527 -0.183 1.00 98.12 95 ALA A CA 1
ATOM 761 C C . ALA A 1 95 ? 0.991 -2.520 -0.396 1.00 98.12 95 ALA A C 1
ATOM 763 O O . ALA A 1 95 ? 1.227 -3.009 -1.501 1.00 98.12 95 ALA A O 1
ATOM 764 N N . ALA A 1 96 ? 1.672 -2.921 0.680 1.00 98.19 96 ALA A N 1
ATOM 765 C CA . ALA A 1 96 ? 2.732 -3.922 0.612 1.00 98.19 96 ALA A CA 1
ATOM 766 C C . ALA A 1 96 ? 2.225 -5.271 0.067 1.00 98.19 96 ALA A C 1
ATOM 768 O O . ALA A 1 96 ? 2.938 -5.939 -0.682 1.00 98.19 96 ALA A O 1
ATOM 769 N N . ALA A 1 97 ? 0.995 -5.674 0.402 1.00 98.25 97 ALA A N 1
ATOM 770 C CA . ALA A 1 97 ? 0.370 -6.874 -0.143 1.00 98.25 97 ALA A CA 1
ATOM 771 C C . ALA A 1 97 ? 0.156 -6.765 -1.661 1.00 98.25 97 ALA A C 1
ATOM 773 O O . ALA A 1 97 ? 0.408 -7.742 -2.371 1.00 98.25 97 ALA A O 1
ATOM 774 N N . GLY A 1 98 ? -0.232 -5.584 -2.154 1.00 97.56 98 GLY A N 1
ATOM 775 C CA . GLY A 1 98 ? -0.334 -5.284 -3.583 1.00 97.56 98 GLY A CA 1
ATOM 776 C C . GLY A 1 98 ? 1.001 -5.485 -4.299 1.00 97.56 98 GLY A C 1
ATOM 777 O O . GLY A 1 98 ? 1.071 -6.240 -5.266 1.00 97.56 98 GLY A O 1
ATOM 778 N N . VAL A 1 99 ? 2.095 -4.939 -3.749 1.00 97.00 99 VAL A N 1
ATOM 779 C CA . VAL A 1 99 ? 3.458 -5.173 -4.271 1.00 97.00 99 VAL A CA 1
ATOM 780 C C . VAL A 1 99 ? 3.787 -6.670 -4.318 1.00 97.00 99 VAL A C 1
ATOM 782 O O . VAL A 1 99 ? 4.357 -7.157 -5.293 1.00 97.00 99 VAL A O 1
ATOM 785 N N . LYS A 1 100 ? 3.416 -7.436 -3.284 1.00 97.19 100 LYS A N 1
ATOM 786 C CA . LYS A 1 100 ? 3.670 -8.884 -3.249 1.00 97.19 100 LYS A CA 1
ATOM 787 C C . LYS A 1 100 ? 2.914 -9.647 -4.325 1.00 97.19 100 LYS A C 1
ATOM 789 O O . LYS A 1 100 ? 3.525 -10.503 -4.960 1.00 97.19 100 LYS A O 1
ATOM 794 N N . VAL A 1 101 ? 1.648 -9.329 -4.572 1.00 97.00 101 VAL A N 1
ATOM 795 C CA . VAL A 1 101 ? 0.906 -9.939 -5.683 1.00 97.00 101 VAL A CA 1
ATOM 796 C C . VAL A 1 101 ? 1.514 -9.560 -7.036 1.00 97.00 101 VAL A C 1
ATOM 798 O O . VAL A 1 101 ? 1.703 -10.442 -7.870 1.00 97.00 101 VAL A O 1
ATOM 801 N N . GLN A 1 102 ? 1.929 -8.303 -7.233 1.00 96.62 102 GLN A N 1
ATOM 802 C CA . GLN A 1 102 ? 2.595 -7.879 -8.475 1.00 96.62 102 GLN A CA 1
ATOM 803 C C . GLN A 1 102 ? 3.890 -8.657 -8.749 1.00 96.62 102 GLN A C 1
ATOM 805 O O . GLN A 1 102 ? 4.270 -8.845 -9.903 1.00 96.62 102 GLN A O 1
ATOM 810 N N . MET A 1 103 ? 4.559 -9.128 -7.696 1.00 95.69 103 MET A N 1
ATOM 811 C CA . MET A 1 103 ? 5.768 -9.955 -7.766 1.00 95.69 103 MET A CA 1
ATOM 812 C C . MET A 1 103 ? 5.481 -11.471 -7.814 1.00 95.69 103 MET A C 1
ATOM 814 O O . MET A 1 103 ? 6.421 -12.263 -7.725 1.00 95.69 103 MET A O 1
ATOM 818 N N . GLY A 1 104 ? 4.215 -11.899 -7.886 1.00 95.38 104 GLY A N 1
ATOM 819 C CA . GLY A 1 104 ? 3.818 -13.315 -7.855 1.00 95.38 104 GLY A CA 1
ATOM 820 C C . GLY A 1 104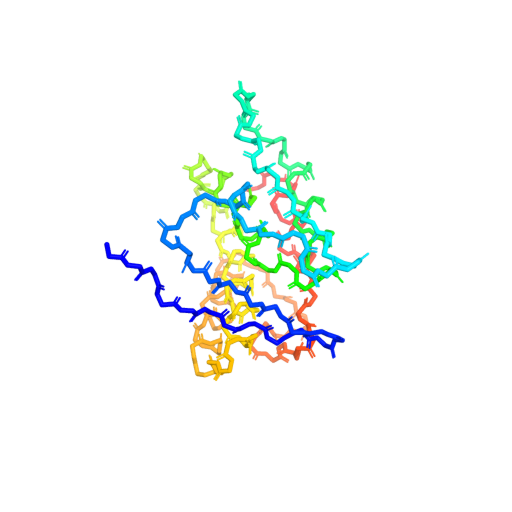 ? 4.029 -14.000 -6.496 1.00 95.38 104 GLY A C 1
ATOM 821 O O . GLY A 1 104 ? 4.242 -15.208 -6.425 1.00 95.38 104 GLY A O 1
ATOM 822 N N . GLN A 1 105 ? 4.037 -13.234 -5.402 1.00 96.38 105 GLN A N 1
ATOM 823 C CA . GLN A 1 105 ? 4.322 -13.702 -4.040 1.00 96.38 105 GLN A CA 1
ATOM 824 C C . GLN A 1 105 ? 3.032 -13.851 -3.211 1.00 96.38 105 GLN A C 1
ATOM 826 O O . GLN A 1 105 ? 2.887 -13.239 -2.149 1.00 96.38 105 GLN A O 1
ATOM 831 N N . ASP A 1 106 ? 2.094 -14.684 -3.671 1.00 94.62 106 ASP A N 1
ATOM 832 C CA . ASP A 1 106 ? 0.732 -14.783 -3.111 1.00 94.62 106 ASP A CA 1
ATOM 833 C C . ASP A 1 106 ? 0.684 -15.179 -1.628 1.00 94.62 106 ASP A C 1
ATOM 835 O O . ASP A 1 106 ? -0.161 -14.701 -0.870 1.00 94.62 106 ASP A O 1
ATOM 839 N N . SER A 1 107 ? 1.594 -16.044 -1.171 1.00 96.06 107 SER A N 1
ATOM 840 C CA . SER A 1 107 ? 1.657 -16.436 0.245 1.00 96.06 107 SER A CA 1
ATOM 841 C C . SER A 1 107 ? 2.035 -15.255 1.144 1.00 96.06 107 SER A C 1
ATOM 843 O O . SER A 1 107 ? 1.419 -15.048 2.192 1.00 96.06 107 SER A O 1
ATOM 845 N N . ALA A 1 108 ? 3.007 -14.448 0.708 1.00 97.38 108 ALA A N 1
ATOM 846 C CA . ALA A 1 108 ? 3.424 -13.236 1.399 1.00 97.38 108 ALA A CA 1
ATOM 847 C C . ALA A 1 108 ? 2.317 -12.176 1.364 1.00 97.38 108 ALA A C 1
ATOM 849 O O . ALA A 1 108 ? 2.059 -11.546 2.389 1.00 97.38 108 ALA A O 1
ATOM 850 N N . CYS A 1 109 ? 1.629 -12.036 0.226 1.00 97.56 109 CYS A N 1
ATOM 851 C CA . CYS A 1 109 ? 0.454 -11.181 0.081 1.00 97.56 109 CYS A CA 1
ATOM 852 C C . CYS A 1 109 ? -0.631 -11.535 1.113 1.00 97.56 109 CYS A C 1
ATOM 854 O O . CYS A 1 109 ? -0.967 -10.704 1.957 1.00 97.56 109 CYS A O 1
ATOM 856 N N . ARG A 1 110 ? -1.084 -12.798 1.152 1.00 96.44 110 ARG A N 1
ATOM 857 C CA . ARG A 1 110 ? -2.083 -13.264 2.135 1.00 96.44 110 ARG A CA 1
ATOM 858 C C . ARG A 1 110 ? -1.635 -13.029 3.577 1.00 96.44 110 ARG A C 1
ATOM 860 O O . ARG A 1 110 ? -2.438 -12.657 4.429 1.00 96.44 110 ARG A O 1
ATOM 867 N N . GLY A 1 111 ? -0.351 -13.237 3.869 1.00 97.56 111 GLY A N 1
ATOM 868 C CA . GLY A 1 111 ? 0.209 -12.974 5.194 1.00 97.56 111 GLY A CA 1
ATOM 869 C C . GLY A 1 111 ? 0.182 -11.493 5.591 1.00 97.56 111 GLY A C 1
ATOM 870 O O . GLY A 1 111 ? 0.076 -11.189 6.778 1.00 97.56 111 GLY A O 1
ATOM 871 N N . LEU A 1 112 ? 0.305 -10.567 4.638 1.00 98.25 112 LEU A N 1
ATOM 872 C CA . LEU A 1 112 ? 0.196 -9.124 4.879 1.00 98.25 112 LEU A CA 1
ATOM 873 C C . LEU A 1 112 ? -1.266 -8.697 5.059 1.00 98.25 112 LEU A C 1
ATOM 875 O O . LEU A 1 112 ? -1.557 -8.010 6.034 1.00 98.25 112 LEU A O 1
ATOM 879 N N . LEU A 1 113 ? -2.183 -9.180 4.213 1.00 97.31 113 LEU A N 1
ATOM 880 C CA . LEU A 1 113 ? -3.619 -8.890 4.334 1.00 97.31 113 LEU A CA 1
ATOM 881 C C . LEU A 1 113 ? -4.199 -9.373 5.670 1.00 97.31 113 LEU A C 1
ATOM 883 O O . LEU A 1 113 ? -4.927 -8.636 6.325 1.00 97.31 113 LEU A O 1
ATOM 887 N N . LYS A 1 114 ? -3.794 -10.560 6.147 1.00 96.44 114 LYS A N 1
ATOM 888 C CA . LYS A 1 114 ? -4.154 -11.053 7.491 1.00 96.44 114 LYS A CA 1
ATOM 889 C C . LYS A 1 114 ? -3.734 -10.100 8.610 1.00 96.44 114 LYS A C 1
ATOM 891 O O . LYS A 1 114 ? -4.478 -9.892 9.561 1.00 96.44 114 LYS A O 1
ATOM 896 N N . ARG A 1 115 ? -2.527 -9.535 8.511 1.00 97.31 115 ARG A N 1
ATOM 897 C CA . ARG A 1 115 ? -2.011 -8.581 9.504 1.00 97.31 115 ARG A CA 1
ATOM 898 C C . ARG A 1 115 ? -2.741 -7.245 9.426 1.00 97.31 115 ARG A C 1
ATOM 900 O O . ARG A 1 115 ? -3.051 -6.688 10.472 1.00 97.31 115 ARG A O 1
ATOM 907 N N . ALA A 1 116 ? -3.039 -6.765 8.217 1.00 96.75 116 ALA A N 1
ATOM 908 C CA . ALA A 1 116 ? -3.860 -5.574 8.022 1.00 96.75 116 ALA A CA 1
ATOM 909 C C . ALA A 1 116 ? -5.244 -5.761 8.660 1.00 96.75 116 ALA A C 1
ATOM 911 O O . ALA A 1 116 ? -5.673 -4.921 9.441 1.00 96.75 116 ALA A O 1
ATOM 912 N N . GLN A 1 117 ? -5.881 -6.911 8.420 1.00 95.31 117 GLN A N 1
ATOM 913 C CA . GLN A 1 117 ? -7.188 -7.237 8.983 1.00 95.31 117 GLN A CA 1
ATOM 914 C C . GLN A 1 117 ? -7.179 -7.270 10.513 1.00 95.31 117 GLN A C 1
ATOM 916 O O . GLN A 1 117 ? -8.021 -6.635 11.137 1.00 95.31 117 GLN A O 1
ATOM 921 N N . ALA A 1 118 ? -6.197 -7.937 11.124 1.00 95.06 118 ALA A N 1
ATOM 922 C CA . ALA A 1 118 ? -6.082 -7.986 12.581 1.00 95.06 118 ALA A CA 1
ATOM 923 C C . ALA A 1 118 ? -5.905 -6.587 13.213 1.00 95.06 118 ALA A C 1
ATOM 925 O O . ALA A 1 118 ? -6.360 -6.343 14.331 1.00 95.06 118 ALA A O 1
ATOM 926 N N . LEU A 1 119 ? -5.248 -5.655 12.510 1.00 95.25 119 LEU A N 1
ATOM 927 C CA . LEU A 1 119 ? -5.149 -4.261 12.951 1.00 95.25 119 LEU A CA 1
ATOM 928 C C . LEU A 1 119 ? -6.494 -3.538 12.848 1.00 95.25 119 LEU A C 1
ATOM 930 O O . LEU A 1 119 ? -6.881 -2.886 13.815 1.00 95.25 119 LEU A O 1
ATOM 934 N N . SER A 1 120 ? -7.212 -3.684 11.733 1.00 93.00 120 SER A N 1
ATOM 935 C CA . SER A 1 120 ? -8.552 -3.106 11.559 1.00 93.00 120 SER A CA 1
ATOM 936 C C . SER A 1 120 ? -9.528 -3.601 12.628 1.00 93.00 120 SER A C 1
ATOM 938 O O . SER A 1 120 ? -10.187 -2.795 13.284 1.00 93.00 120 SER A O 1
ATOM 940 N N . GLU A 1 121 ? -9.540 -4.908 12.899 1.00 92.88 121 GLU A N 1
ATOM 941 C CA . GLU A 1 121 ? -10.375 -5.520 13.940 1.00 92.88 121 GLU A CA 1
ATOM 942 C C . GLU A 1 121 ? -10.060 -4.945 15.331 1.00 92.88 121 GLU A C 1
ATOM 944 O O . GLU A 1 121 ? -10.972 -4.603 16.086 1.00 92.88 121 GLU A O 1
ATOM 949 N N . ARG A 1 122 ? -8.776 -4.741 15.662 1.00 92.06 122 ARG A N 1
ATOM 950 C CA . ARG A 1 122 ? -8.352 -4.115 16.931 1.00 92.06 122 ARG A CA 1
ATOM 951 C C . ARG A 1 122 ? -8.807 -2.657 17.067 1.00 92.06 122 ARG A C 1
ATOM 953 O O . ARG A 1 122 ? -8.955 -2.167 18.186 1.00 92.06 122 ARG A O 1
ATOM 960 N N . LEU A 1 123 ? -9.023 -1.966 15.951 1.00 91.44 123 LEU A N 1
ATOM 961 C CA . LEU A 1 123 ? -9.551 -0.602 15.913 1.00 91.44 123 LEU A CA 1
ATOM 962 C C . LEU A 1 123 ? -11.086 -0.554 15.949 1.00 91.44 123 LEU A C 1
ATOM 964 O O . LEU A 1 123 ? -11.649 0.535 16.022 1.00 91.44 123 LEU A O 1
ATOM 968 N N . GLY A 1 124 ? -11.760 -1.710 15.930 1.00 90.38 124 GLY A N 1
ATOM 969 C CA . GLY A 1 124 ? -13.217 -1.797 15.815 1.00 90.38 124 GLY A CA 1
ATOM 970 C C . GLY A 1 124 ? -13.730 -1.512 14.401 1.00 90.38 124 GLY A C 1
ATOM 971 O O . GLY A 1 124 ? -14.916 -1.250 14.223 1.00 90.38 124 GLY A O 1
ATOM 972 N N . LEU A 1 125 ? -12.845 -1.547 13.400 1.00 85.50 125 LEU A N 1
ATOM 973 C CA . LEU A 1 125 ? -13.179 -1.373 11.993 1.00 85.50 125 LEU A CA 1
ATOM 974 C C . LEU A 1 125 ? -13.469 -2.752 11.401 1.00 85.50 125 LEU A C 1
ATOM 976 O O . LEU A 1 125 ? -12.560 -3.496 11.034 1.00 85.50 125 LEU A O 1
ATOM 980 N N . THR A 1 126 ? -14.745 -3.117 11.359 1.00 65.50 126 THR A N 1
ATOM 981 C CA . THR A 1 126 ? -15.214 -4.326 10.679 1.00 65.50 126 THR A CA 1
ATOM 982 C C . THR A 1 126 ? -15.971 -3.917 9.425 1.00 65.50 126 THR A C 1
ATOM 984 O O . THR A 1 126 ? -17.133 -3.520 9.504 1.00 65.50 126 THR A O 1
ATOM 987 N N . SER A 1 127 ? -15.309 -3.987 8.273 1.00 59.22 127 SER A N 1
ATOM 988 C CA . SER A 1 127 ? -15.955 -3.899 6.964 1.00 59.22 127 SER A CA 1
ATOM 989 C C . SER A 1 127 ? -16.722 -5.190 6.657 1.00 59.22 127 SER A C 1
ATOM 991 O O . SER A 1 127 ? -16.330 -6.274 7.091 1.00 59.22 127 SER A O 1
ATOM 993 N N . GLU A 1 128 ? -17.794 -5.101 5.863 1.00 58.34 128 GLU A N 1
ATOM 994 C CA . GLU A 1 128 ? -18.493 -6.293 5.349 1.00 58.34 128 GLU A CA 1
ATOM 995 C C . GLU A 1 128 ? -17.579 -7.150 4.453 1.00 58.34 128 GLU A C 1
ATOM 997 O O . GLU A 1 128 ? -17.673 -8.377 4.443 1.00 58.34 128 GLU A O 1
ATOM 1002 N N . ALA A 1 129 ? -16.645 -6.514 3.737 1.00 63.53 129 ALA A N 1
ATOM 1003 C CA . ALA A 1 129 ? -15.622 -7.187 2.944 1.00 63.53 129 ALA A CA 1
ATOM 1004 C C . ALA A 1 129 ? -14.353 -7.412 3.777 1.00 63.53 129 ALA A C 1
ATOM 1006 O O . ALA A 1 129 ? -13.710 -6.452 4.203 1.00 63.53 129 ALA A O 1
ATOM 1007 N N . ARG A 1 130 ? -13.952 -8.670 3.998 1.00 82.50 130 ARG A N 1
ATOM 1008 C CA . ARG A 1 130 ? -12.717 -8.984 4.735 1.00 82.50 130 ARG A CA 1
ATOM 1009 C C . ARG A 1 130 ? -11.492 -8.661 3.882 1.00 82.50 130 ARG A C 1
ATOM 1011 O O . ARG A 1 130 ? -11.394 -9.130 2.752 1.00 82.50 130 ARG A O 1
ATOM 1018 N N . LEU A 1 131 ? -10.510 -7.948 4.443 1.00 87.44 131 LEU A N 1
ATOM 1019 C CA . LEU A 1 131 ? -9.271 -7.612 3.721 1.00 87.44 131 LEU A CA 1
ATOM 1020 C C . LEU A 1 131 ? -8.521 -8.853 3.214 1.00 87.44 131 LEU A C 1
ATOM 1022 O O . LEU A 1 131 ? -7.858 -8.796 2.185 1.0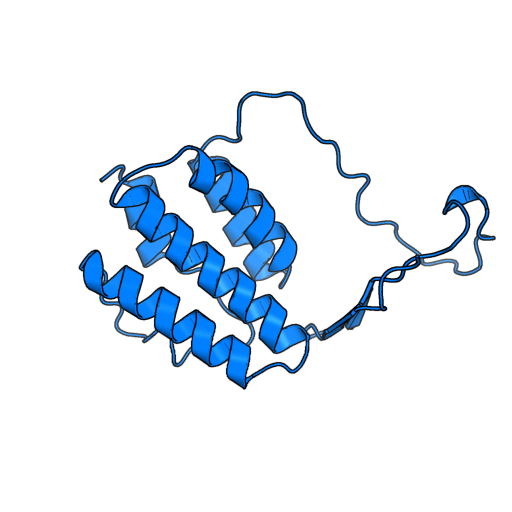0 87.44 131 LEU A O 1
ATOM 1026 N N . ILE A 1 132 ? -8.619 -9.986 3.917 1.00 87.25 132 ILE A N 1
ATOM 1027 C CA . ILE A 1 132 ? -8.015 -11.253 3.480 1.00 87.25 132 ILE A CA 1
ATOM 1028 C C . ILE A 1 132 ? -8.583 -11.780 2.154 1.00 87.25 132 ILE A C 1
ATOM 1030 O O . ILE A 1 132 ? -7.881 -12.504 1.450 1.00 87.25 132 ILE A O 1
ATOM 1034 N N . ASP A 1 133 ? -9.817 -11.404 1.821 1.00 88.88 133 ASP A N 1
ATOM 1035 C CA . ASP A 1 133 ? -10.536 -11.848 0.628 1.00 88.88 133 ASP A CA 1
ATOM 1036 C C . ASP A 1 133 ? -10.411 -10.831 -0.524 1.00 88.88 133 ASP A C 1
ATOM 1038 O O . ASP A 1 133 ? -11.094 -10.959 -1.537 1.00 88.88 133 ASP A O 1
ATOM 1042 N N . MET A 1 134 ? -9.552 -9.809 -0.390 1.00 89.00 134 MET A N 1
ATOM 1043 C CA . MET A 1 134 ? -9.325 -8.835 -1.459 1.00 89.00 134 MET A CA 1
ATOM 1044 C C . MET A 1 134 ? -8.770 -9.509 -2.716 1.00 89.00 134 MET A C 1
ATOM 1046 O O . MET A 1 134 ? -7.741 -10.189 -2.681 1.00 89.00 134 MET A O 1
ATOM 1050 N N . GLU A 1 135 ? -9.417 -9.240 -3.846 1.00 91.88 135 GLU A N 1
ATOM 1051 C CA . GLU A 1 135 ? -8.951 -9.649 -5.166 1.00 91.88 135 GLU A CA 1
ATOM 1052 C C . GLU A 1 135 ? -8.124 -8.543 -5.820 1.00 91.88 135 GLU A C 1
ATOM 1054 O O . GLU A 1 135 ? -8.373 -7.352 -5.635 1.00 91.88 135 GLU A O 1
ATOM 1059 N N . TYR A 1 136 ? -7.113 -8.938 -6.592 1.00 93.44 136 TYR A N 1
ATOM 1060 C CA . TYR A 1 136 ? -6.292 -7.990 -7.333 1.00 93.44 136 TYR A CA 1
ATOM 1061 C C . TYR A 1 136 ? -7.062 -7.390 -8.522 1.00 93.44 136 TYR A C 1
ATOM 1063 O O . TYR A 1 136 ? -7.688 -8.142 -9.274 1.00 93.44 136 TYR A O 1
ATOM 1071 N N . PRO A 1 137 ? -6.944 -6.078 -8.794 1.00 95.38 137 PRO A N 1
ATOM 1072 C CA . PRO A 1 137 ? -6.173 -5.067 -8.084 1.00 95.38 137 PRO A CA 1
ATOM 1073 C C . PRO A 1 137 ? -6.874 -4.609 -6.811 1.00 95.38 137 PRO A C 1
ATOM 1075 O O . PRO A 1 137 ? -8.087 -4.421 -6.763 1.00 95.38 137 PRO A O 1
ATOM 1078 N N . PHE A 1 138 ? -6.068 -4.376 -5.783 1.00 95.38 138 PHE A N 1
ATOM 1079 C CA . PHE A 1 138 ? -6.551 -3.917 -4.493 1.00 95.38 138 PHE A CA 1
ATOM 1080 C C . PHE A 1 138 ? -7.050 -2.483 -4.576 1.00 95.38 138 PHE A C 1
ATOM 1082 O O . PHE A 1 138 ? -6.337 -1.591 -5.040 1.00 95.38 138 PHE A O 1
ATOM 1089 N N . THR A 1 139 ? -8.265 -2.278 -4.077 1.00 94.38 139 THR A N 1
ATOM 1090 C CA . THR A 1 139 ? -8.856 -0.963 -3.851 1.00 94.38 139 THR A CA 1
ATOM 1091 C C . THR A 1 139 ? -8.313 -0.342 -2.569 1.00 94.38 139 THR A C 1
ATOM 1093 O O . THR A 1 139 ? -7.853 -1.038 -1.661 1.00 94.38 139 THR A O 1
ATOM 1096 N N . PHE A 1 140 ? -8.363 0.985 -2.486 1.00 95.69 140 PHE A N 1
ATOM 1097 C CA . PHE A 1 140 ? -7.949 1.697 -1.284 1.00 95.69 140 PHE A CA 1
ATOM 1098 C C . PHE A 1 140 ? -8.926 1.411 -0.117 1.00 95.69 140 PHE A C 1
ATOM 1100 O O . PHE A 1 140 ? -10.137 1.487 -0.337 1.00 95.69 140 PHE A O 1
ATOM 1107 N N . PRO A 1 141 ? -8.451 1.075 1.102 1.00 94.88 141 PRO A N 1
ATOM 1108 C CA . PRO A 1 141 ? -9.320 0.816 2.259 1.00 94.88 141 PRO A CA 1
ATOM 1109 C C . PRO A 1 141 ? -9.943 2.107 2.828 1.00 94.88 141 PRO A C 1
ATOM 1111 O O . PRO A 1 141 ? -9.393 2.744 3.730 1.00 94.88 141 PRO A O 1
ATOM 1114 N N . GLU A 1 142 ? -11.076 2.534 2.265 1.00 93.44 142 GLU A N 1
ATOM 1115 C CA . GLU A 1 142 ? -11.723 3.816 2.601 1.00 93.44 142 GLU A CA 1
ATOM 1116 C C . GLU A 1 142 ? -12.220 3.905 4.048 1.00 93.44 142 GLU A C 1
ATOM 1118 O O . GLU A 1 142 ? -12.167 4.971 4.659 1.00 93.44 142 GLU A O 1
ATOM 1123 N N . ASP A 1 143 ? -12.674 2.794 4.618 1.00 91.69 143 ASP A N 1
ATOM 1124 C CA . ASP A 1 143 ? -13.118 2.695 6.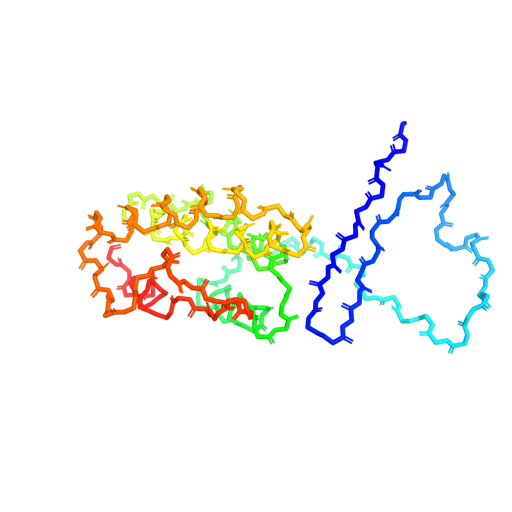008 1.00 91.69 143 ASP A CA 1
ATOM 1125 C C . ASP A 1 143 ? -11.973 2.996 6.990 1.00 91.69 143 ASP A C 1
ATOM 1127 O O . ASP A 1 143 ? -12.115 3.818 7.900 1.00 91.69 143 ASP A O 1
ATOM 1131 N N . ILE A 1 144 ? -10.798 2.408 6.749 1.00 94.12 144 ILE A N 1
ATOM 1132 C CA . ILE A 1 144 ? -9.594 2.658 7.550 1.00 94.12 14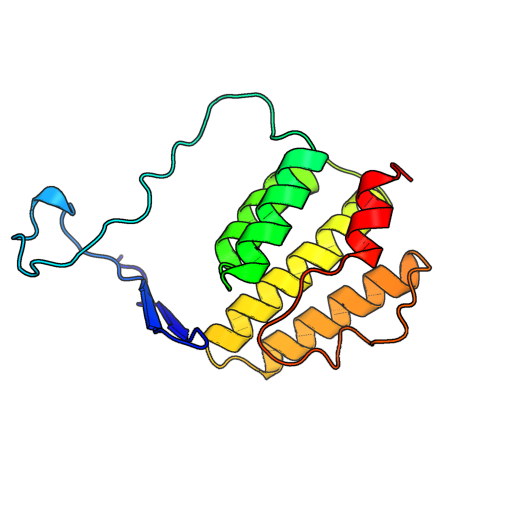4 ILE A CA 1
ATOM 1133 C C . ILE A 1 144 ? -9.096 4.087 7.338 1.00 94.12 144 ILE A C 1
ATOM 1135 O O . ILE A 1 144 ? -8.711 4.763 8.293 1.00 94.12 144 ILE A O 1
ATOM 1139 N N . ALA A 1 145 ? -9.134 4.585 6.103 1.00 93.62 145 ALA A N 1
ATOM 1140 C CA . ALA A 1 145 ? -8.759 5.961 5.809 1.00 93.62 145 ALA A CA 1
ATOM 1141 C C . ALA A 1 145 ? -9.685 6.972 6.505 1.00 93.62 145 ALA A C 1
ATOM 1143 O O . ALA A 1 145 ? -9.208 7.971 7.045 1.00 93.62 145 ALA A O 1
ATOM 1144 N N . GLY A 1 146 ? -10.990 6.698 6.563 1.00 93.50 146 GLY A N 1
ATOM 1145 C CA . GLY A 1 146 ? -11.957 7.496 7.315 1.00 93.50 146 GLY A CA 1
ATOM 1146 C C . GLY A 1 146 ? -11.596 7.593 8.798 1.00 93.50 146 GLY A C 1
ATOM 1147 O O . GLY A 1 146 ? -11.618 8.687 9.366 1.00 93.50 146 GLY A O 1
ATOM 1148 N N . PHE A 1 147 ? -11.166 6.480 9.401 1.00 93.62 147 PHE A N 1
ATOM 1149 C CA . PHE A 1 147 ? -10.655 6.472 10.772 1.00 93.62 147 PHE A CA 1
ATOM 1150 C C . PHE A 1 147 ? -9.427 7.379 10.925 1.00 93.62 147 PHE A C 1
ATOM 1152 O O . PHE A 1 147 ? -9.425 8.253 11.792 1.00 93.62 147 PHE A O 1
ATOM 1159 N N . VAL A 1 148 ? -8.426 7.249 10.045 1.00 93.12 148 VAL A N 1
ATOM 1160 C CA . VAL A 1 148 ? -7.220 8.101 10.056 1.00 93.12 148 VAL A CA 1
ATOM 1161 C C . VAL A 1 148 ? -7.582 9.592 10.008 1.00 93.12 148 VAL A C 1
ATOM 1163 O O . VAL A 1 148 ? -7.049 10.385 10.782 1.00 93.12 148 VAL A O 1
ATOM 1166 N N . LEU A 1 149 ? -8.520 9.971 9.136 1.00 93.00 149 LEU A N 1
ATOM 1167 C CA . LEU A 1 149 ? -8.921 11.364 8.914 1.00 93.00 149 LEU A CA 1
ATOM 1168 C C . LEU A 1 149 ? -9.836 11.941 10.004 1.00 93.00 149 LEU A C 1
ATOM 1170 O O . LEU A 1 149 ? -9.907 13.162 10.151 1.00 93.00 149 LEU A O 1
ATOM 1174 N N . SER A 1 150 ? -10.535 11.088 10.758 1.00 89.75 150 SER A N 1
ATOM 1175 C CA . SER A 1 150 ? -11.372 11.495 11.900 1.00 89.75 150 SER A CA 1
ATOM 1176 C C . SER A 1 150 ? -10.558 11.969 13.105 1.00 89.75 150 SER A C 1
ATOM 1178 O O . SER A 1 150 ? -11.075 12.657 13.983 1.00 89.75 150 SER A O 1
ATOM 1180 N N . GLY A 1 151 ? -9.273 11.622 13.129 1.00 74.00 151 GLY A N 1
ATOM 1181 C CA . GLY A 1 151 ? -8.333 12.044 14.148 1.00 74.00 151 GLY A CA 1
ATOM 1182 C C . GLY A 1 151 ? -8.428 11.301 15.486 1.00 74.00 151 GLY A C 1
ATOM 1183 O O . GLY A 1 151 ? -7.829 11.776 16.452 1.00 74.00 151 GLY A O 1
ATOM 1184 N N . GLN A 1 152 ? -9.127 10.163 15.536 1.00 61.66 152 GLN A N 1
ATOM 1185 C CA . GLN A 1 152 ? -9.280 9.308 16.725 1.00 61.66 152 GLN A CA 1
ATOM 1186 C C . GLN A 1 152 ? -8.035 8.485 17.100 1.00 61.66 152 GLN A C 1
ATOM 1188 O O . GLN A 1 152 ? -7.115 8.331 16.262 1.00 61.66 152 GLN A O 1
#

Radius of gyration: 17.16 Å; chains: 1; bounding box: 45×37×48 Å

InterPro domains:
  IPR005500 Protein of unknown function DUF309 [PF03745] (56-111)
  IPR023203 TTHA0068-like superfamily [SSF140663] (42-119)